Protein AF-A0A0D7DYN2-F1 (afdb_monomer_lite)

Sequence (74 aa):
FLGNERPDFYTTYAETQAAAQALGIKSQPDYKKRYREDSRLPASPSEVYADAGWIDWYDFLGNERPDFYTTYAQ

Radius of gyration: 14.98 Å; chains: 1; bounding box: 26×30×58 Å

Organism: Stutzerimonas stutzeri (NCBI:txid316)

Structure (mmCIF, N/CA/C/O backbone):
data_AF-A0A0D7DYN2-F1
#
_entry.id   AF-A0A0D7DYN2-F1
#
loop_
_atom_site.group_PDB
_atom_site.id
_atom_site.type_symbol
_atom_site.label_atom_id
_atom_site.label_alt_id
_atom_site.label_comp_id
_atom_site.label_asym_id
_atom_site.label_entity_id
_atom_site.label_seq_id
_atom_site.pdbx_PDB_ins_code
_atom_site.Cartn_x
_atom_site.Cartn_y
_atom_site.Cartn_z
_atom_site.occupancy
_atom_site.B_iso_or_equiv
_atom_site.auth_seq_id
_atom_site.auth_comp_id
_atom_site.auth_asym_id
_atom_site.auth_atom_id
_atom_site.pdbx_PDB_model_num
ATOM 1 N N . PHE A 1 1 ? -1.860 5.052 32.111 1.00 41.66 1 PHE A N 1
ATOM 2 C CA . PHE A 1 1 ? -2.409 4.517 30.853 1.00 41.66 1 PHE A CA 1
ATOM 3 C C . PHE A 1 1 ? -2.022 5.484 29.754 1.00 41.66 1 PHE A C 1
ATOM 5 O O . PHE A 1 1 ? -2.650 6.526 29.641 1.00 41.66 1 PHE A O 1
ATOM 12 N N . LEU A 1 2 ? -0.901 5.244 29.066 1.00 47.81 2 LEU A N 1
ATOM 13 C CA . LEU A 1 2 ? -0.512 6.123 27.965 1.00 47.81 2 LEU A CA 1
ATOM 14 C C . LEU A 1 2 ? -1.511 5.921 26.828 1.00 47.81 2 LEU A C 1
ATOM 16 O O . LEU A 1 2 ? -1.616 4.817 26.295 1.00 47.81 2 LEU A O 1
ATOM 20 N N . GLY A 1 3 ? -2.242 6.987 26.504 1.00 46.50 3 GLY A N 1
ATOM 21 C CA . GLY A 1 3 ? -3.029 7.130 25.285 1.00 46.50 3 GLY A CA 1
ATOM 22 C C . GLY A 1 3 ? -2.111 7.181 24.071 1.00 46.50 3 GLY A C 1
ATOM 23 O O . GLY A 1 3 ? -1.975 8.209 23.422 1.00 46.50 3 GLY A O 1
ATOM 24 N N . ASN A 1 4 ? -1.445 6.066 23.788 1.00 48.56 4 ASN A N 1
ATOM 25 C CA . ASN A 1 4 ? -0.929 5.778 22.466 1.00 48.56 4 ASN A CA 1
ATOM 26 C C . ASN A 1 4 ? -2.121 5.268 21.661 1.00 48.56 4 ASN A C 1
ATOM 28 O O . ASN A 1 4 ? -2.291 4.060 21.493 1.00 48.56 4 ASN A O 1
ATOM 32 N N . GLU A 1 5 ? -2.973 6.193 21.222 1.00 53.94 5 GLU A N 1
ATOM 33 C CA . GLU A 1 5 ? -3.891 5.932 20.121 1.00 53.94 5 GLU A CA 1
ATOM 34 C C . GLU A 1 5 ? -3.002 5.468 18.962 1.00 53.94 5 GLU A C 1
ATOM 36 O O . GLU A 1 5 ? -2.264 6.254 18.363 1.00 53.94 5 GLU A O 1
ATOM 41 N N . ARG A 1 6 ? -2.945 4.146 18.728 1.00 56.84 6 ARG A N 1
ATOM 42 C CA . ARG A 1 6 ? -2.415 3.624 17.467 1.00 56.84 6 ARG A CA 1
ATOM 43 C C . ARG A 1 6 ? -3.128 4.433 16.386 1.00 56.84 6 ARG A C 1
ATOM 45 O O . ARG A 1 6 ? -4.346 4.554 16.498 1.00 56.84 6 ARG A O 1
ATOM 52 N N . PRO A 1 7 ? -2.416 4.994 15.392 1.00 59.75 7 PRO A N 1
ATOM 53 C CA . PRO A 1 7 ? -3.100 5.636 14.284 1.00 59.75 7 PRO A CA 1
ATOM 54 C C . PRO A 1 7 ? -4.162 4.658 13.787 1.00 59.75 7 PRO A C 1
ATOM 56 O O . PRO A 1 7 ? -3.844 3.473 13.632 1.00 59.75 7 PRO A O 1
ATOM 59 N N . ASP A 1 8 ? -5.403 5.124 13.627 1.00 73.12 8 ASP A N 1
ATOM 60 C CA . ASP A 1 8 ? -6.511 4.336 13.084 1.00 73.12 8 ASP A CA 1
ATOM 61 C C . ASP A 1 8 ? -6.219 4.031 11.610 1.00 73.12 8 ASP A C 1
ATOM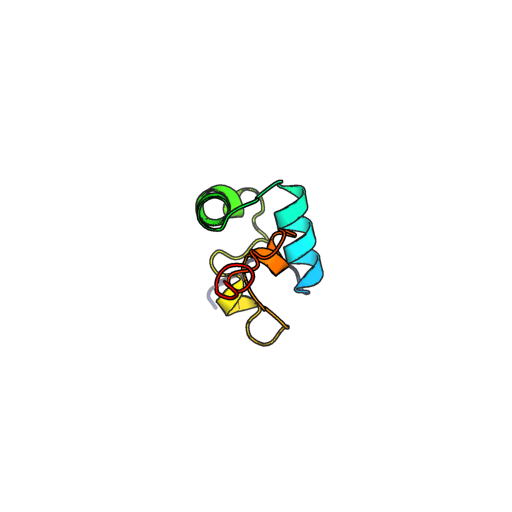 63 O O . ASP A 1 8 ? -6.806 4.605 10.683 1.00 73.12 8 ASP A O 1
ATOM 67 N N . PHE A 1 9 ? -5.241 3.151 11.389 1.00 81.00 9 PHE A N 1
ATOM 68 C CA . PHE A 1 9 ? -4.920 2.608 10.089 1.00 81.00 9 PHE A CA 1
ATOM 69 C C . PHE A 1 9 ? -6.185 1.994 9.508 1.00 81.00 9 PHE A C 1
ATOM 71 O O . PHE A 1 9 ? -7.090 1.559 10.230 1.00 81.00 9 PHE A O 1
ATOM 78 N N . TYR A 1 10 ? -6.257 1.965 8.186 1.00 82.62 10 TYR A N 1
ATOM 79 C CA . TYR A 1 10 ? -7.350 1.274 7.527 1.00 82.62 10 TYR A CA 1
ATOM 80 C C . TYR A 1 10 ? -7.440 -0.170 8.027 1.00 82.62 10 TYR A C 1
ATOM 82 O O . TYR A 1 10 ? -6.432 -0.875 8.157 1.00 82.62 10 TYR A O 1
ATOM 90 N N . THR A 1 11 ? -8.665 -0.583 8.353 1.00 79.00 11 THR A N 1
ATOM 91 C CA . THR A 1 11 ? -8.946 -1.885 8.963 1.00 79.00 11 THR A CA 1
ATOM 92 C C . THR A 1 11 ? -8.618 -3.016 7.998 1.00 79.00 11 THR A C 1
ATOM 94 O O . THR A 1 11 ? -8.234 -4.103 8.425 1.00 79.00 11 THR A O 1
ATOM 97 N N . THR A 1 12 ? -8.737 -2.753 6.697 1.00 85.12 12 THR A N 1
ATOM 98 C CA . THR A 1 12 ? -8.477 -3.736 5.652 1.00 85.12 12 THR A CA 1
ATOM 99 C C . THR A 1 12 ? -7.302 -3.333 4.769 1.00 85.12 12 THR A C 1
ATOM 101 O O . THR A 1 12 ? -7.082 -2.157 4.483 1.00 85.12 12 THR A O 1
ATOM 104 N N . TYR A 1 13 ? -6.571 -4.340 4.287 1.00 87.06 13 TYR A N 1
ATOM 105 C CA . TYR A 1 13 ? -5.496 -4.158 3.312 1.00 87.06 13 TYR A CA 1
ATOM 106 C C . TYR A 1 13 ? -5.985 -3.440 2.042 1.00 87.06 13 TYR A C 1
ATOM 108 O O . TYR A 1 13 ? -5.320 -2.530 1.554 1.00 87.06 13 TYR A O 1
ATOM 116 N N . ALA A 1 14 ? -7.178 -3.799 1.554 1.00 89.25 14 ALA A N 1
ATOM 117 C CA . ALA A 1 14 ? -7.768 -3.232 0.343 1.00 89.25 14 ALA A CA 1
ATOM 118 C C . ALA A 1 14 ? -8.053 -1.724 0.460 1.00 89.25 14 ALA A C 1
ATOM 120 O O . ALA A 1 14 ? -7.830 -0.978 -0.491 1.00 89.25 14 ALA A O 1
ATOM 121 N N . GLU A 1 15 ? -8.507 -1.251 1.624 1.00 90.44 15 GLU A N 1
ATOM 122 C CA . GLU A 1 15 ? -8.709 0.182 1.861 1.00 90.44 15 GLU A CA 1
ATOM 123 C C . GLU A 1 15 ? -7.380 0.950 1.868 1.00 90.44 15 GLU A C 1
ATOM 125 O O . GLU A 1 15 ? -7.276 1.999 1.232 1.00 90.44 15 GLU A O 1
ATOM 130 N N . THR A 1 16 ? -6.340 0.409 2.512 1.00 90.56 16 THR A N 1
ATOM 131 C CA . THR A 1 16 ? -4.990 1.003 2.492 1.00 90.56 16 THR A CA 1
ATOM 132 C C . THR A 1 16 ? -4.441 1.082 1.076 1.00 90.56 16 THR A C 1
ATOM 134 O O . THR A 1 16 ? -3.852 2.090 0.684 1.00 90.56 16 THR A O 1
ATOM 137 N N . GLN A 1 17 ? -4.643 0.014 0.306 1.00 92.06 17 GLN A N 1
ATOM 138 C CA . GLN A 1 17 ? -4.235 -0.082 -1.086 1.00 92.06 17 GLN A CA 1
ATOM 139 C C . GLN A 1 17 ? -4.921 1.008 -1.923 1.00 92.06 17 GLN A C 1
ATOM 141 O O . GLN A 1 17 ? -4.253 1.772 -2.623 1.00 92.06 17 GLN A O 1
ATOM 146 N N . ALA A 1 18 ? -6.244 1.142 -1.788 1.00 92.75 18 ALA A N 1
ATOM 147 C CA . ALA A 1 18 ? -7.024 2.162 -2.479 1.00 92.75 18 ALA A CA 1
ATOM 148 C C . ALA A 1 18 ? -6.584 3.585 -2.099 1.00 92.75 18 ALA A C 1
ATOM 150 O O . ALA A 1 18 ? -6.451 4.431 -2.982 1.00 92.75 18 ALA A O 1
ATOM 151 N N . ALA A 1 19 ? -6.296 3.847 -0.821 1.00 92.81 19 ALA A N 1
ATOM 152 C CA . ALA A 1 19 ? -5.813 5.148 -0.359 1.00 92.81 19 ALA A CA 1
ATOM 153 C C . ALA A 1 19 ? -4.427 5.495 -0.931 1.00 92.81 19 ALA A C 1
ATOM 155 O O . ALA A 1 19 ? -4.227 6.586 -1.471 1.00 92.81 19 ALA A O 1
ATOM 156 N N . ALA A 1 20 ? -3.479 4.551 -0.893 1.00 92.69 20 ALA A N 1
ATOM 157 C CA . ALA A 1 20 ? -2.147 4.742 -1.467 1.00 92.69 20 ALA A CA 1
ATOM 158 C C . ALA A 1 20 ? -2.206 4.995 -2.987 1.00 92.69 20 ALA A C 1
ATOM 160 O O . ALA A 1 20 ? -1.500 5.865 -3.507 1.00 92.69 20 ALA A O 1
ATOM 161 N N . GLN A 1 21 ? -3.086 4.278 -3.691 1.00 92.69 21 GLN A N 1
ATOM 162 C CA . GLN A 1 21 ? -3.325 4.464 -5.123 1.00 92.69 21 GLN A CA 1
ATOM 163 C C . GLN A 1 21 ? -4.019 5.796 -5.435 1.00 92.69 21 GLN A C 1
ATOM 165 O O . GLN A 1 21 ? -3.643 6.456 -6.405 1.00 92.69 21 GLN A O 1
ATOM 170 N N . ALA A 1 22 ? -4.980 6.224 -4.611 1.00 93.31 22 ALA A N 1
ATOM 171 C CA . ALA A 1 22 ? -5.684 7.499 -4.762 1.00 93.31 22 ALA A CA 1
ATOM 172 C C . ALA A 1 22 ? -4.753 8.711 -4.588 1.00 93.31 22 ALA A C 1
ATOM 174 O O . ALA A 1 22 ? -4.924 9.718 -5.273 1.00 93.31 22 ALA A O 1
ATOM 175 N N . LEU A 1 23 ? -3.716 8.596 -3.749 1.00 91.94 23 LEU A N 1
ATOM 176 C CA . LEU A 1 23 ? -2.642 9.595 -3.636 1.00 91.94 23 LEU A CA 1
ATOM 177 C C . LEU A 1 23 ? -1.706 9.632 -4.861 1.00 91.94 23 LEU A C 1
ATOM 179 O O . LEU A 1 23 ? -0.810 10.483 -4.942 1.00 91.94 23 LEU A O 1
ATOM 183 N N . GLY A 1 24 ? -1.891 8.715 -5.815 1.00 92.94 24 GLY A N 1
ATOM 184 C CA . GLY A 1 24 ? -1.072 8.603 -7.018 1.00 92.94 24 GLY A CA 1
ATOM 185 C C . GLY A 1 24 ? 0.350 8.128 -6.732 1.00 92.94 24 GLY A C 1
ATOM 186 O O . GLY A 1 24 ? 1.253 8.398 -7.522 1.00 92.94 24 GLY A O 1
ATOM 187 N N . ILE A 1 25 ? 0.576 7.457 -5.601 1.00 93.19 25 ILE A N 1
ATOM 188 C CA . ILE A 1 25 ? 1.896 6.953 -5.229 1.00 93.19 25 ILE A CA 1
ATOM 189 C C . ILE A 1 25 ? 2.204 5.722 -6.082 1.00 93.19 25 ILE A C 1
ATOM 191 O O . ILE A 1 25 ? 1.458 4.745 -6.079 1.00 93.19 25 ILE A O 1
ATOM 195 N N . LYS A 1 26 ? 3.323 5.759 -6.810 1.00 90.06 26 LYS A N 1
ATOM 196 C CA . LYS A 1 26 ? 3.706 4.701 -7.766 1.00 90.06 26 LYS A CA 1
ATOM 197 C C . LYS A 1 26 ? 5.013 3.998 -7.436 1.00 90.06 26 LYS A C 1
ATOM 199 O O . LYS A 1 26 ? 5.428 3.106 -8.164 1.00 90.06 26 LYS A O 1
ATOM 204 N N . SER A 1 27 ? 5.684 4.355 -6.345 1.00 91.56 27 SER A N 1
ATOM 205 C CA . SER A 1 27 ? 6.905 3.657 -5.936 1.00 91.56 27 SER A CA 1
ATOM 206 C C . SER A 1 27 ? 7.085 3.644 -4.422 1.00 91.56 27 SER A C 1
ATOM 208 O O . SER A 1 27 ? 6.626 4.546 -3.727 1.00 91.56 27 SER A O 1
ATOM 210 N N . GLN A 1 28 ? 7.805 2.646 -3.905 1.00 91.62 28 GLN A N 1
ATOM 211 C CA . GLN A 1 28 ? 8.185 2.579 -2.491 1.00 91.62 28 GLN A CA 1
ATOM 212 C C . GLN A 1 28 ? 8.894 3.853 -1.973 1.00 91.62 28 GLN A C 1
ATOM 214 O O . GLN A 1 28 ? 8.517 4.338 -0.903 1.00 91.62 28 GLN A O 1
ATOM 219 N N . PRO A 1 29 ? 9.926 4.411 -2.645 1.00 92.75 29 PRO A N 1
ATOM 220 C CA . PRO A 1 29 ? 10.582 5.622 -2.151 1.00 92.75 29 PRO A CA 1
ATOM 221 C C . PRO A 1 29 ? 9.648 6.835 -2.149 1.00 92.75 29 PRO A C 1
ATOM 223 O O . PRO A 1 29 ? 9.779 7.686 -1.272 1.00 92.75 29 PRO A O 1
ATOM 226 N N . ASP A 1 30 ? 8.705 6.906 -3.089 1.00 93.69 30 ASP A N 1
ATOM 227 C CA . ASP A 1 30 ? 7.673 7.943 -3.097 1.00 93.69 30 ASP A CA 1
ATOM 228 C C . ASP A 1 30 ? 6.678 7.741 -1.945 1.00 93.69 30 ASP A C 1
ATOM 230 O O . ASP A 1 30 ? 6.427 8.663 -1.172 1.00 93.69 30 ASP A O 1
ATOM 234 N N . TYR A 1 31 ? 6.242 6.499 -1.711 1.00 94.31 31 TYR A N 1
ATOM 235 C CA . TYR A 1 31 ? 5.398 6.142 -0.571 1.00 94.31 31 TYR A CA 1
ATOM 236 C C . TYR A 1 31 ? 6.025 6.568 0.754 1.00 94.31 31 TYR A C 1
ATOM 238 O O . TYR A 1 31 ? 5.381 7.222 1.564 1.00 94.31 31 TYR A O 1
ATOM 246 N N . LYS A 1 32 ? 7.315 6.292 0.974 1.00 92.25 32 LYS A N 1
ATOM 247 C CA . LYS A 1 32 ? 8.000 6.690 2.217 1.00 92.25 32 LYS A CA 1
ATOM 248 C C . LYS A 1 32 ? 8.036 8.204 2.446 1.00 92.25 32 LYS A C 1
ATOM 250 O O . LYS A 1 32 ? 8.115 8.630 3.597 1.00 92.25 32 LYS A O 1
ATOM 255 N N . LYS A 1 33 ? 7.985 9.009 1.383 1.00 93.44 33 LYS A N 1
ATOM 256 C CA . LYS A 1 33 ? 7.928 10.476 1.477 1.00 93.44 33 LYS A CA 1
ATOM 257 C C . LYS A 1 33 ? 6.501 10.972 1.695 1.00 93.44 33 LYS A C 1
ATOM 259 O O . LYS A 1 33 ? 6.309 11.929 2.438 1.00 93.44 33 LYS A O 1
ATOM 264 N N . ARG A 1 34 ? 5.531 10.311 1.062 1.00 93.56 34 ARG A N 1
ATOM 265 C CA . ARG A 1 34 ? 4.154 10.793 0.917 1.00 93.56 34 ARG A CA 1
ATOM 266 C C . ARG A 1 34 ? 3.128 10.082 1.795 1.00 93.56 34 ARG A C 1
ATOM 268 O O . ARG A 1 34 ? 2.026 10.585 1.915 1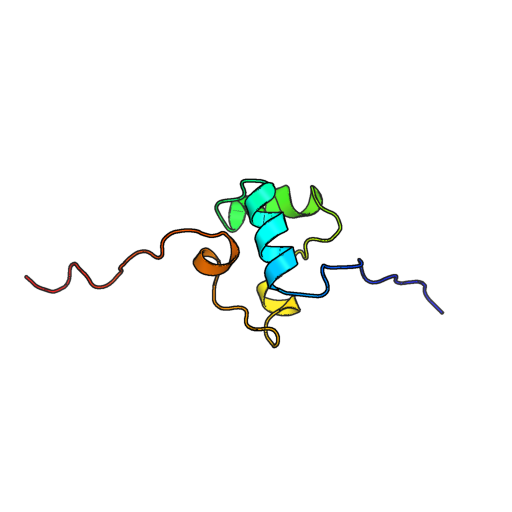.00 93.56 34 ARG A O 1
ATOM 275 N N . TYR A 1 35 ? 3.457 8.974 2.468 1.00 91.25 35 TYR A N 1
ATOM 276 C CA . TYR A 1 35 ? 2.481 8.244 3.296 1.00 91.25 35 TYR A CA 1
ATOM 277 C C . TYR A 1 35 ? 1.852 9.137 4.366 1.00 91.25 35 TYR A C 1
ATOM 279 O O . TYR A 1 35 ? 0.692 8.968 4.686 1.00 91.25 35 TYR A O 1
ATOM 287 N N . ARG A 1 36 ? 2.590 10.132 4.875 1.00 90.62 36 ARG A N 1
ATOM 288 C CA . ARG A 1 36 ? 2.089 11.095 5.867 1.00 90.62 36 ARG A CA 1
ATOM 289 C C . ARG A 1 36 ? 1.041 12.067 5.318 1.00 90.62 36 ARG A C 1
ATOM 291 O O . ARG A 1 36 ? 0.456 12.793 6.114 1.00 90.62 36 ARG A O 1
ATOM 298 N N . GLU A 1 37 ? 0.829 12.107 4.002 1.00 92.19 37 GLU A N 1
ATOM 299 C CA . GLU A 1 37 ? -0.290 12.834 3.388 1.00 92.19 37 GLU A CA 1
ATOM 300 C C . GLU A 1 37 ? -1.640 12.231 3.803 1.00 92.19 37 GLU A C 1
ATOM 302 O O . GLU A 1 37 ? -2.626 12.958 3.874 1.00 92.19 37 GLU A O 1
ATOM 307 N N . ASP A 1 38 ? -1.668 10.941 4.157 1.00 89.38 38 ASP A N 1
ATOM 308 C CA . ASP A 1 38 ? -2.802 10.284 4.804 1.00 89.38 38 ASP A CA 1
ATOM 309 C C . ASP A 1 38 ? -2.348 9.693 6.150 1.00 89.38 38 ASP A C 1
ATOM 311 O O . ASP A 1 38 ? -1.583 8.733 6.219 1.00 89.38 38 ASP A O 1
ATOM 315 N N . SER A 1 39 ? -2.834 10.258 7.258 1.00 87.88 39 SER A N 1
ATOM 316 C CA . SER A 1 39 ? -2.473 9.816 8.613 1.00 87.88 39 SER A CA 1
ATOM 317 C C . SER A 1 39 ? -2.844 8.358 8.915 1.00 87.88 39 SER A C 1
ATOM 319 O O . SER A 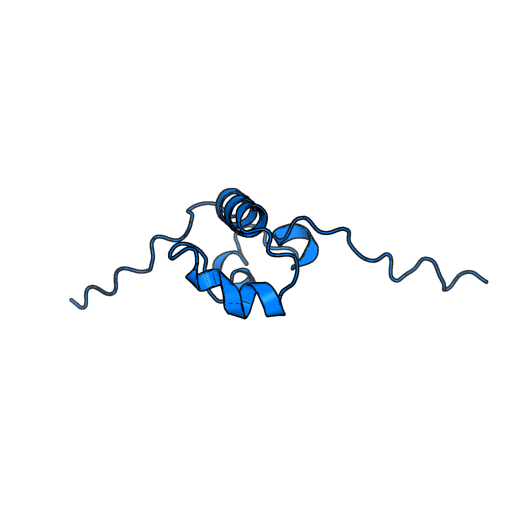1 39 ? -2.320 7.786 9.874 1.00 87.88 39 SER A O 1
ATOM 321 N N . ARG A 1 40 ? -3.719 7.753 8.103 1.00 89.69 40 ARG A N 1
ATOM 322 C CA . ARG A 1 40 ? -4.158 6.356 8.204 1.00 89.69 40 ARG A CA 1
ATOM 323 C C . ARG A 1 40 ? -3.296 5.402 7.378 1.00 89.69 40 ARG A C 1
ATOM 325 O O . ARG A 1 40 ? -3.492 4.188 7.463 1.00 89.69 40 ARG A O 1
ATOM 332 N N . LEU A 1 41 ? -2.333 5.904 6.603 1.00 90.75 41 LEU A N 1
ATOM 333 C CA . LEU A 1 41 ? -1.349 5.062 5.931 1.00 90.75 41 LEU A CA 1
ATOM 334 C C . LEU A 1 41 ? -0.202 4.697 6.886 1.00 90.75 41 LEU A C 1
ATOM 336 O O . LEU A 1 41 ? 0.431 5.575 7.480 1.00 90.75 41 LEU A O 1
ATOM 340 N N . PRO A 1 42 ? 0.131 3.404 7.032 1.00 90.19 42 PRO A N 1
ATOM 341 C CA . PRO A 1 42 ? 1.256 2.997 7.859 1.00 90.19 42 PRO A CA 1
ATOM 342 C C . PRO A 1 42 ? 2.592 3.268 7.165 1.00 90.19 42 PRO A C 1
ATOM 344 O O . PRO A 1 42 ? 2.720 3.152 5.946 1.00 90.19 42 PRO A O 1
ATOM 347 N N . ALA A 1 43 ? 3.629 3.546 7.958 1.00 90.31 43 ALA A N 1
ATOM 348 C CA . ALA A 1 43 ? 4.991 3.739 7.451 1.00 90.31 43 ALA A CA 1
ATOM 349 C C . ALA A 1 43 ? 5.584 2.459 6.824 1.00 90.31 43 ALA A C 1
ATOM 351 O O . ALA A 1 43 ? 6.326 2.537 5.843 1.00 90.31 43 ALA A O 1
ATOM 352 N N . SER A 1 44 ? 5.225 1.296 7.379 1.00 90.19 44 SER A N 1
ATOM 353 C CA . SER A 1 44 ? 5.632 -0.038 6.921 1.00 90.19 44 SER A CA 1
ATOM 354 C C . SER A 1 44 ? 4.392 -0.909 6.667 1.00 90.19 44 SER A C 1
ATOM 356 O O . SER A 1 44 ? 4.037 -1.728 7.517 1.00 90.19 44 SER A O 1
ATOM 358 N 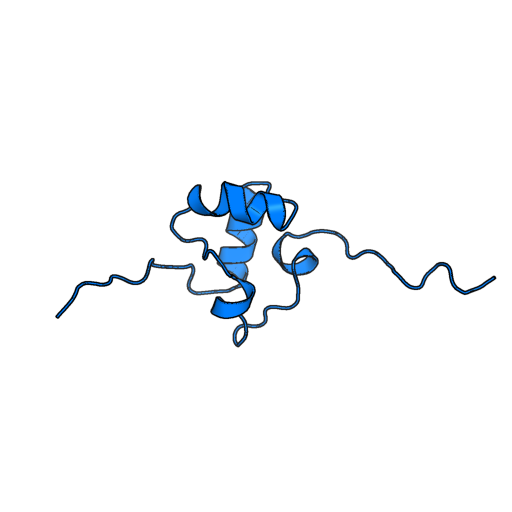N . PRO A 1 45 ? 3.698 -0.762 5.523 1.00 90.50 45 PRO A N 1
ATOM 359 C CA . PRO A 1 45 ? 2.506 -1.562 5.239 1.00 90.50 45 PRO A CA 1
ATOM 360 C C . PRO A 1 45 ? 2.823 -3.061 5.114 1.00 90.50 45 PRO A C 1
ATOM 362 O O . PRO A 1 45 ? 1.989 -3.885 5.472 1.00 90.50 45 PRO A O 1
ATOM 365 N N . SER A 1 46 ? 4.051 -3.418 4.723 1.00 90.75 46 SER A N 1
ATOM 366 C CA . SER A 1 46 ? 4.532 -4.804 4.700 1.00 90.75 46 SER A CA 1
ATOM 367 C C . SER A 1 46 ? 4.589 -5.469 6.073 1.00 90.75 46 SER A C 1
ATOM 369 O O . SER A 1 46 ? 4.485 -6.683 6.152 1.00 90.75 46 SER A O 1
ATOM 371 N N . GLU A 1 47 ? 4.777 -4.697 7.146 1.00 89.75 47 GLU A N 1
ATOM 372 C CA . GLU A 1 47 ? 4.766 -5.217 8.520 1.00 89.75 47 GLU A CA 1
ATOM 373 C C . GLU A 1 47 ? 3.345 -5.217 9.090 1.00 89.75 47 GLU A C 1
ATOM 375 O O . GLU A 1 47 ? 2.939 -6.170 9.743 1.00 89.75 47 GLU A O 1
ATOM 380 N N . VAL A 1 48 ? 2.568 -4.161 8.816 1.00 88.19 48 VAL A N 1
ATOM 381 C CA . VAL A 1 48 ? 1.196 -4.010 9.330 1.00 88.19 48 VAL A CA 1
ATOM 382 C C . VAL A 1 48 ? 0.233 -5.021 8.707 1.00 88.19 48 VAL A C 1
ATOM 384 O O . VAL A 1 48 ? -0.648 -5.525 9.398 1.00 88.19 48 VAL A O 1
ATOM 387 N N . TYR A 1 49 ? 0.407 -5.331 7.422 1.00 87.62 49 TYR A N 1
ATOM 388 C CA . TYR A 1 49 ? -0.476 -6.221 6.666 1.00 87.62 49 TYR A CA 1
ATOM 389 C C . TYR A 1 49 ? 0.186 -7.551 6.287 1.00 87.62 49 TYR A C 1
ATOM 391 O O . TYR A 1 49 ? -0.326 -8.249 5.412 1.00 87.62 49 TYR A O 1
ATOM 399 N N . ALA A 1 50 ? 1.287 -7.928 6.952 1.00 87.88 50 ALA A N 1
ATOM 400 C CA . ALA A 1 50 ? 1.975 -9.202 6.723 1.00 87.88 50 ALA A CA 1
ATOM 401 C C . ALA A 1 50 ? 1.007 -10.398 6.812 1.00 87.88 50 ALA A C 1
ATOM 403 O O . ALA A 1 50 ? 0.942 -11.217 5.899 1.00 87.88 50 ALA A O 1
ATOM 404 N N . ASP A 1 51 ? 0.186 -10.438 7.865 1.00 87.31 51 ASP A N 1
ATOM 405 C CA . ASP A 1 51 ? -0.812 -11.493 8.093 1.00 87.31 51 ASP A CA 1
ATOM 406 C C . ASP A 1 51 ? -2.150 -11.240 7.370 1.00 87.31 51 ASP A C 1
ATOM 408 O O . ASP A 1 51 ? -3.043 -12.086 7.384 1.00 87.31 51 ASP A O 1
ATOM 412 N N . ALA A 1 52 ? -2.308 -10.073 6.738 1.00 85.06 52 ALA A N 1
ATOM 413 C CA . ALA A 1 52 ? -3.545 -9.635 6.086 1.00 85.06 52 ALA A CA 1
ATOM 414 C C . ALA A 1 52 ? -3.517 -9.782 4.554 1.00 85.06 52 ALA A C 1
ATOM 416 O O . ALA A 1 52 ? -4.434 -9.313 3.879 1.00 85.06 52 ALA A O 1
ATOM 417 N N . GLY A 1 53 ? -2.479 -10.425 4.007 1.00 85.38 53 GLY A N 1
ATOM 418 C CA . GLY A 1 53 ? -2.350 -10.690 2.572 1.00 85.38 53 GLY A CA 1
ATOM 419 C C . GLY A 1 53 ? -1.435 -9.727 1.819 1.00 85.38 53 GLY A C 1
ATOM 420 O O . GLY A 1 53 ? -1.560 -9.616 0.603 1.00 85.38 53 GLY A O 1
ATOM 421 N N . TRP A 1 54 ? -0.511 -9.041 2.501 1.00 90.31 54 TRP A N 1
ATOM 422 C CA . TRP A 1 54 ? 0.533 -8.276 1.821 1.00 90.31 54 TRP A CA 1
ATOM 423 C C . TRP A 1 54 ? 1.372 -9.177 0.902 1.00 90.31 54 TRP A C 1
ATOM 425 O O . TRP A 1 54 ? 1.953 -10.163 1.356 1.00 90.31 54 TRP A O 1
ATOM 435 N N . ILE A 1 55 ? 1.488 -8.801 -0.375 1.00 90.00 55 ILE A N 1
ATOM 436 C CA . ILE A 1 55 ? 2.312 -9.516 -1.359 1.00 90.00 55 ILE A CA 1
ATOM 437 C C . ILE A 1 55 ? 3.612 -8.749 -1.610 1.00 90.00 55 ILE A C 1
ATOM 439 O O . ILE A 1 55 ? 4.690 -9.164 -1.188 1.00 90.00 55 ILE A O 1
ATOM 443 N N . ASP A 1 56 ? 3.518 -7.603 -2.281 1.00 91.06 56 ASP A N 1
ATOM 444 C CA . ASP A 1 56 ? 4.652 -6.753 -2.623 1.00 91.06 56 ASP A CA 1
ATOM 445 C C . ASP A 1 56 ? 4.200 -5.307 -2.901 1.00 91.06 56 ASP A C 1
ATOM 447 O O . ASP A 1 56 ? 3.021 -4.958 -2.812 1.00 91.06 56 ASP A O 1
ATOM 451 N N . TRP A 1 57 ? 5.162 -4.440 -3.226 1.00 92.38 57 TRP A N 1
ATOM 452 C CA . TRP A 1 57 ? 4.892 -3.037 -3.543 1.00 92.38 57 TRP A CA 1
ATOM 453 C C . TRP A 1 57 ? 4.170 -2.827 -4.872 1.00 92.38 57 TRP A C 1
ATOM 455 O O . TRP A 1 57 ? 3.506 -1.803 -5.023 1.00 92.38 57 TRP A O 1
ATOM 465 N N . TYR A 1 58 ? 4.314 -3.735 -5.836 1.00 91.75 58 TYR A N 1
ATOM 466 C CA . TYR A 1 58 ? 3.644 -3.608 -7.126 1.00 91.75 58 TYR A CA 1
ATOM 467 C C . TYR A 1 58 ? 2.151 -3.860 -6.961 1.00 91.75 58 TYR A C 1
ATOM 469 O O . TYR A 1 58 ? 1.343 -3.033 -7.370 1.00 91.75 58 TYR A O 1
ATOM 477 N N . ASP A 1 59 ? 1.80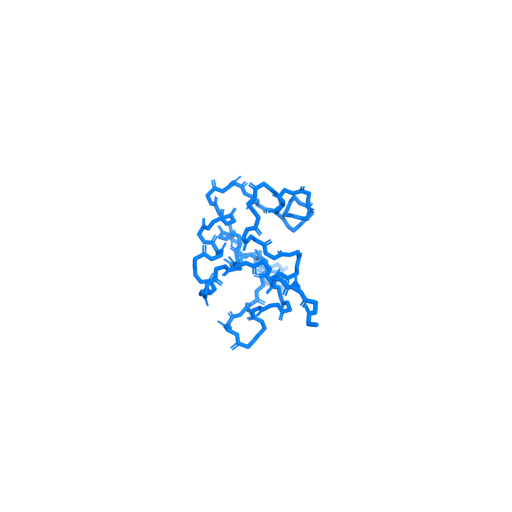4 -4.937 -6.263 1.00 91.88 59 ASP A N 1
ATOM 478 C CA . ASP A 1 59 ? 0.437 -5.267 -5.879 1.00 91.88 59 ASP A CA 1
ATOM 479 C C . ASP A 1 59 ? -0.197 -4.128 -5.071 1.00 91.88 59 ASP A C 1
ATOM 481 O O . ASP A 1 59 ? -1.227 -3.560 -5.447 1.00 91.88 59 ASP A O 1
ATOM 485 N N . PHE A 1 60 ? 0.505 -3.681 -4.027 1.00 92.06 60 PHE A N 1
ATOM 486 C CA . PHE A 1 60 ? 0.006 -2.643 -3.138 1.00 92.06 60 PHE A CA 1
ATOM 487 C C . PHE A 1 60 ? -0.221 -1.289 -3.832 1.00 92.06 60 PHE A C 1
ATOM 489 O O . PHE A 1 60 ? -1.211 -0.606 -3.580 1.00 92.06 60 PHE A O 1
ATOM 496 N N . LEU A 1 61 ? 0.671 -0.881 -4.734 1.00 93.25 61 LEU A N 1
ATOM 497 C CA . LEU A 1 61 ? 0.560 0.408 -5.432 1.00 93.25 61 LEU A CA 1
ATOM 498 C C . LEU A 1 61 ? -0.222 0.318 -6.755 1.00 93.25 61 LEU A C 1
ATOM 500 O O . LEU A 1 61 ? -0.361 1.325 -7.457 1.00 93.25 61 LEU A O 1
ATOM 504 N N . GLY A 1 62 ? -0.741 -0.866 -7.098 1.00 89.88 62 GLY A N 1
ATOM 505 C CA . GLY A 1 62 ? -1.461 -1.096 -8.352 1.00 89.88 62 GLY A CA 1
ATOM 506 C C . GLY A 1 62 ? -0.572 -0.867 -9.576 1.00 89.88 62 GLY A C 1
ATOM 507 O O . GLY A 1 62 ? -0.994 -0.231 -10.543 1.00 89.88 62 GLY A O 1
ATOM 508 N N . ASN A 1 63 ? 0.683 -1.307 -9.498 1.00 90.31 63 ASN A N 1
ATOM 509 C CA . ASN A 1 63 ? 1.654 -1.243 -10.581 1.00 90.31 63 ASN A CA 1
ATOM 510 C C . ASN A 1 63 ? 1.767 -2.593 -11.290 1.00 90.31 63 ASN A C 1
ATOM 512 O O . ASN A 1 63 ? 1.636 -3.650 -10.673 1.00 90.31 63 ASN A O 1
ATOM 516 N N . GLU A 1 64 ? 2.111 -2.551 -12.575 1.00 86.56 64 GLU A N 1
ATOM 517 C CA . GLU A 1 64 ? 2.462 -3.752 -13.327 1.00 86.56 64 GLU A CA 1
ATOM 518 C C . GLU A 1 64 ? 3.745 -4.372 -12.763 1.00 86.56 64 GLU A C 1
ATOM 520 O O . GLU A 1 64 ? 4.732 -3.678 -12.486 1.00 86.56 64 GLU A O 1
ATOM 525 N N . ARG A 1 65 ? 3.720 -5.693 -12.564 1.00 84.44 65 ARG A N 1
ATOM 526 C CA . ARG A 1 65 ? 4.896 -6.441 -12.122 1.00 84.44 65 ARG A CA 1
ATOM 527 C C . ARG A 1 65 ? 5.862 -6.566 -13.303 1.00 84.44 65 ARG A C 1
ATOM 529 O O . ARG A 1 65 ? 5.418 -6.933 -14.388 1.00 84.44 65 ARG A O 1
ATOM 536 N N . PRO A 1 66 ? 7.164 -6.286 -13.128 1.00 80.75 66 PRO A N 1
ATOM 537 C CA . PRO A 1 66 ? 8.126 -6.524 -14.190 1.00 80.75 66 PRO A CA 1
ATOM 538 C C . PRO A 1 66 ? 8.259 -8.031 -14.427 1.00 80.75 66 PRO A C 1
ATOM 540 O O . PRO A 1 66 ? 8.546 -8.786 -13.495 1.00 80.75 66 PRO A O 1
ATOM 543 N N . ASP A 1 67 ? 8.098 -8.470 -15.671 1.00 78.88 67 ASP A N 1
ATOM 544 C CA . ASP A 1 67 ? 8.381 -9.851 -16.058 1.00 78.88 67 ASP A CA 1
ATOM 545 C C . ASP A 1 67 ? 9.899 -10.066 -16.129 1.00 78.88 67 ASP A C 1
ATOM 547 O O . ASP A 1 67 ? 10.533 -9.903 -17.172 1.00 78.88 67 ASP A O 1
ATOM 551 N N . PHE A 1 68 ? 10.511 -10.446 -15.006 1.00 68.88 68 PHE A N 1
ATOM 552 C CA . PHE A 1 68 ? 11.962 -10.659 -14.916 1.00 68.88 68 PHE A CA 1
ATOM 553 C C . PHE A 1 68 ? 12.474 -11.893 -15.694 1.00 68.88 68 PHE A C 1
ATOM 555 O O . PHE A 1 68 ? 13.680 -12.122 -15.728 1.00 68.88 68 PHE A O 1
ATOM 562 N N . TYR A 1 69 ? 11.590 -12.685 -16.319 1.00 62.97 69 TYR A N 1
ATOM 563 C CA . TYR A 1 69 ? 11.926 -13.965 -16.967 1.00 62.97 69 TYR A CA 1
ATOM 564 C C . TYR A 1 69 ? 11.752 -14.005 -18.494 1.00 62.97 69 TYR A C 1
ATOM 566 O O . TYR A 1 69 ? 12.109 -15.010 -19.106 1.00 62.97 69 TYR A O 1
ATOM 574 N N . THR A 1 70 ? 11.273 -12.941 -19.144 1.00 59.50 70 THR A N 1
ATOM 575 C CA . THR A 1 70 ? 11.017 -12.964 -20.603 1.00 59.50 70 THR A CA 1
ATOM 576 C C . THR A 1 70 ? 12.300 -12.982 -21.453 1.00 59.50 70 THR A C 1
ATOM 578 O O . THR A 1 70 ? 12.263 -13.346 -22.623 1.00 59.50 70 THR A O 1
ATOM 581 N N . THR A 1 71 ? 13.464 -12.658 -20.885 1.00 60.22 71 THR A N 1
ATOM 582 C CA . THR A 1 71 ? 14.715 -12.446 -21.641 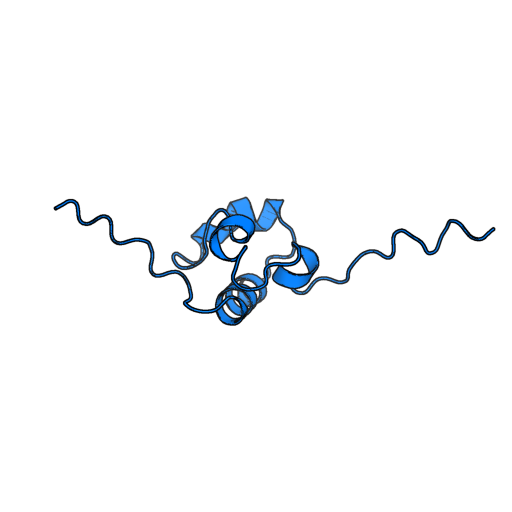1.00 60.22 71 THR A CA 1
ATOM 583 C C . THR A 1 71 ? 15.780 -13.541 -21.511 1.00 60.22 71 THR A C 1
ATOM 585 O O . THR A 1 71 ? 16.865 -13.377 -22.058 1.00 60.22 71 THR A O 1
ATOM 588 N N . TYR A 1 72 ? 15.496 -14.679 -20.865 1.00 59.28 72 TYR A N 1
ATOM 589 C CA . TYR A 1 72 ? 16.444 -15.812 -20.781 1.00 59.28 72 TYR A CA 1
ATOM 590 C C . TYR A 1 72 ? 16.206 -16.919 -21.820 1.00 59.28 72 TYR A C 1
ATOM 592 O O . TYR A 1 72 ? 16.819 -17.981 -21.745 1.00 59.28 72 TYR A O 1
ATOM 600 N N . ALA A 1 73 ? 15.320 -16.684 -22.787 1.00 55.34 73 ALA A N 1
ATOM 601 C CA . ALA A 1 73 ? 15.016 -17.621 -23.859 1.00 55.34 73 ALA A CA 1
ATOM 602 C C . ALA A 1 73 ? 15.533 -17.106 -25.213 1.00 55.34 73 ALA A C 1
ATOM 604 O O . ALA A 1 73 ? 14.722 -16.816 -26.087 1.00 55.34 73 ALA A O 1
ATOM 605 N N . GLN A 1 74 ? 16.855 -16.976 -25.391 1.00 52.41 74 GLN A N 1
ATOM 606 C CA . GLN A 1 74 ? 17.502 -16.920 -26.715 1.00 52.41 74 GLN A CA 1
ATOM 607 C C . GLN A 1 74 ? 18.892 -17.551 -26.690 1.00 52.41 74 GLN A C 1
ATOM 609 O O . GLN A 1 74 ? 19.636 -17.299 -25.717 1.00 52.41 74 GLN A O 1
#

Secondary structure (DSSP, 8-state):
----------SSHHHHHHHHHHTT--SHHHHHHHGGGSTTS-S-HHHHTGGGT---HHHHHTPPPP-TTTTS--

InterPro domains:
  IPR028229 Integrase repeat unit [PF14882] (1-20)
  IPR028229 Integrase repeat unit [PF14882] (30-71)

pLDDT: mean 82.94, std 14.23, range [41.66, 94.31]

Foldseek 3Di:
DDPPVPQQAPPALVVLLVVLQVVVPQDLVSCCVCVVVDSNHDNCVCVVCVVRDDDDPCVSNVHDDDPPPPPPPD